Protein AF-A0A4D9DJW3-F1 (afdb_monomer_lite)

pLDDT: mean 92.57, std 7.84, range [50.44, 98.06]

Radius of gyration: 27.84 Å; chains: 1; bounding box: 66×48×65 Å

Foldseek 3Di:
DDADDPDQVVRVVVVQVVCVVVDVDHPVRDDDPDDDDDDDPPPDDDDDDDDDDDDDPDQVVRVVVVQVVCCVPPVDHPVSDDDPDDDDDDLVPDDDVVSVVPPDPPDDDDPAFADDPPCVVPVDDPDDDDGGD

Organism: NCBI:txid55544

Secondary structure (DSSP, 8-state):
-----SSHHHHHHHHHHHHHHHSS--GGG---S-------S-SS------------SSHHHHHHHHHHHHHHHH---GGG----------TTT---HHHHTT--TT----------S-TTTTSS-SSPPP---

InterPro domains:
  IPR021138 Large ribosomal subunit protein eL20, eukaryota [PIRSF002190] (1-132)
  IPR021138 Large ribosomal subunit protein eL20, eukaryota [PTHR10052] (1-133)
  IPR023573 Large ribosomal subunit protein eL20 domain [PF01775] (45-87)
  IPR028877 Large ribosomal subunit protein eL20 [MF_00273] (1-41)

Sequence (133 aa):
MRIFAPNHVVAKSRFWYFVSQLKKMKKSSGEIVYCGQVFEKSPLRGTHNMCREYRDLTTAGAVTQCYRDMGARHRARAHSIQIMMVEEIAASKCRRPAVKQFHDSKIKFPLPHRVLRRQHKPRFTTKGPNTFF

Structure (mmCIF, N/CA/C/O backbone):
data_AF-A0A4D9DJW3-F1
#
_entry.id   AF-A0A4D9DJW3-F1
#
loop_
_atom_site.group_PDB
_atom_site.id
_atom_site.type_symbol
_atom_site.label_atom_id
_atom_site.label_alt_id
_atom_site.label_comp_id
_atom_site.label_asym_id
_atom_site.label_entity_id
_atom_site.label_seq_id
_atom_site.pdbx_PDB_ins_code
_atom_site.Cartn_x
_atom_site.Cartn_y
_atom_site.Cartn_z
_atom_site.occupancy
_atom_site.B_iso_or_equiv
_atom_site.auth_seq_id
_atom_site.auth_comp_id
_atom_site.auth_asym_id
_atom_site.auth_atom_id
_atom_site.pdbx_PDB_model_num
ATOM 1 N N . MET A 1 1 ? -18.446 16.077 30.703 1.00 87.56 1 MET A N 1
ATOM 2 C CA . MET A 1 1 ? -18.494 15.840 29.237 1.00 87.56 1 MET A CA 1
ATOM 3 C C . MET A 1 1 ? -17.085 15.940 28.675 1.00 87.56 1 MET A C 1
ATOM 5 O O . MET A 1 1 ? -16.346 16.798 29.138 1.00 87.56 1 MET A O 1
ATOM 9 N N . ARG A 1 2 ? -16.705 15.103 27.702 1.00 89.75 2 ARG A N 1
ATOM 10 C CA . ARG A 1 2 ? -15.438 15.272 26.968 1.00 89.75 2 ARG A CA 1
ATOM 11 C C . ARG A 1 2 ? -15.686 16.225 25.797 1.00 89.75 2 ARG A C 1
ATOM 13 O O . ARG A 1 2 ? -16.488 15.908 24.926 1.00 89.75 2 ARG A O 1
ATOM 20 N N . ILE A 1 3 ? -15.049 17.395 25.812 1.00 88.56 3 ILE A N 1
ATOM 21 C CA . ILE A 1 3 ? -15.198 18.439 24.789 1.00 88.56 3 ILE A CA 1
ATOM 22 C C . ILE A 1 3 ? -13.835 18.662 24.137 1.00 88.56 3 ILE A C 1
ATOM 24 O O . ILE A 1 3 ? -12.874 18.995 24.826 1.00 88.56 3 ILE A O 1
ATOM 28 N N . PHE A 1 4 ? -13.753 18.483 22.820 1.00 88.06 4 PHE A N 1
ATOM 29 C CA . PHE A 1 4 ? -12.541 18.750 22.046 1.00 88.06 4 PHE A CA 1
ATOM 30 C C . PHE A 1 4 ? -12.564 20.198 21.556 1.00 88.06 4 PHE A C 1
ATOM 32 O O . PHE A 1 4 ? -13.487 20.598 20.846 1.00 88.06 4 PHE A O 1
ATOM 39 N N . ALA A 1 5 ? -11.580 20.992 21.971 1.00 86.50 5 ALA A N 1
ATOM 40 C CA . ALA A 1 5 ? -11.485 22.405 21.628 1.00 86.50 5 ALA A CA 1
ATOM 41 C C . ALA A 1 5 ? -10.023 22.889 21.679 1.00 86.50 5 ALA A C 1
ATOM 43 O O . ALA A 1 5 ? -9.235 22.319 22.433 1.00 86.50 5 ALA A O 1
ATOM 44 N N . PRO A 1 6 ? -9.664 23.958 20.940 1.00 88.06 6 PRO A N 1
ATOM 45 C CA . PRO A 1 6 ? -8.301 24.501 20.938 1.00 88.06 6 PRO A CA 1
ATOM 46 C C . PRO A 1 6 ? -7.864 25.096 22.283 1.00 88.06 6 PRO A C 1
ATOM 48 O O . PRO A 1 6 ? -6.680 25.120 22.596 1.00 88.06 6 PRO A O 1
ATOM 51 N N . ASN A 1 7 ? -8.809 25.609 23.075 1.00 93.62 7 ASN A N 1
ATOM 52 C CA . ASN A 1 7 ? -8.551 26.190 24.389 1.00 93.62 7 ASN A CA 1
ATOM 53 C C . ASN A 1 7 ? -9.785 26.070 25.302 1.00 93.62 7 ASN A C 1
ATOM 55 O O . ASN A 1 7 ? -10.881 25.699 24.869 1.00 93.62 7 ASN A O 1
ATOM 59 N N . HIS A 1 8 ? -9.610 26.407 26.582 1.00 95.38 8 HIS A N 1
ATOM 60 C CA . HIS A 1 8 ? -10.652 26.273 27.599 1.00 95.38 8 HIS A CA 1
ATOM 61 C C . HIS A 1 8 ? -11.856 27.210 27.373 1.00 95.38 8 HIS A C 1
ATOM 63 O O . HIS A 1 8 ? -12.972 26.864 27.756 1.00 95.38 8 HIS A O 1
ATOM 69 N N . VAL A 1 9 ? -11.675 28.370 26.728 1.00 96.56 9 VAL A N 1
ATOM 70 C CA . VAL A 1 9 ? -12.772 29.309 26.422 1.00 96.56 9 VAL A CA 1
ATOM 71 C C . VAL A 1 9 ? -13.740 28.675 25.422 1.00 96.56 9 VAL A C 1
ATOM 73 O O . VAL A 1 9 ? -14.948 28.606 25.672 1.00 96.56 9 VAL A O 1
ATOM 76 N N . VAL A 1 10 ? -13.203 28.128 24.327 1.00 94.00 10 VAL A N 1
ATOM 77 C CA . VAL A 1 10 ? -13.991 27.407 23.318 1.00 94.00 10 VAL A CA 1
ATOM 78 C C . VAL A 1 10 ? -14.599 26.136 23.921 1.00 94.00 10 VAL A C 1
ATOM 80 O O . VAL A 1 10 ? -15.762 25.834 23.650 1.00 94.00 10 VAL A O 1
ATOM 83 N N . ALA A 1 11 ? -13.878 25.433 24.804 1.00 95.44 11 ALA A N 1
ATOM 84 C CA . ALA A 1 11 ? -14.397 24.252 25.496 1.00 95.44 11 ALA A CA 1
ATOM 85 C C . ALA A 1 11 ? -15.639 24.568 26.350 1.00 95.44 11 ALA A C 1
ATOM 87 O O . ALA A 1 11 ? -16.653 23.879 26.234 1.00 95.44 11 ALA A O 1
ATOM 88 N N . LYS A 1 12 ? -15.603 25.640 27.157 1.00 96.75 12 LYS A N 1
ATOM 89 C CA . LYS A 1 12 ? -16.749 26.084 27.975 1.00 96.75 12 LYS A CA 1
ATOM 90 C C . LYS A 1 12 ? -17.942 26.499 27.108 1.00 96.75 12 LYS A C 1
ATOM 92 O O . LYS A 1 12 ? -19.077 26.162 27.434 1.00 96.75 12 LYS A O 1
ATOM 97 N N . SER A 1 13 ? -17.700 27.190 25.991 1.00 95.94 13 SER A N 1
ATOM 98 C CA . SER A 1 13 ? -18.759 27.565 25.039 1.00 95.94 13 SER A CA 1
ATOM 99 C C . SER A 1 13 ? -19.449 26.332 24.438 1.00 95.94 13 SER A C 1
ATOM 101 O O . SER A 1 13 ? -20.673 26.200 24.492 1.00 95.94 13 SER A O 1
ATOM 103 N N . ARG A 1 14 ? -18.662 25.363 23.950 1.00 92.31 14 ARG A N 1
ATOM 104 C CA . ARG A 1 14 ? -19.179 24.112 23.371 1.00 92.31 14 ARG A CA 1
ATOM 105 C C . ARG A 1 14 ? -19.866 23.221 24.405 1.00 92.31 14 ARG A C 1
ATOM 107 O O . ARG A 1 14 ? -20.853 22.577 24.065 1.00 92.31 14 ARG A O 1
ATOM 114 N N . PHE A 1 15 ? -19.397 23.210 25.653 1.00 95.88 15 PHE A N 1
ATOM 115 C CA . PHE A 1 15 ? -20.085 22.535 26.754 1.00 95.88 15 PHE A CA 1
ATOM 116 C C . PHE A 1 15 ? -21.525 23.042 26.900 1.00 95.88 15 PHE A C 1
ATOM 118 O O . PHE A 1 15 ? -22.454 22.241 26.848 1.00 95.88 15 PHE A O 1
ATOM 125 N N . TRP A 1 16 ? -21.722 24.362 26.993 1.00 96.50 16 TRP A N 1
ATOM 126 C CA . TRP A 1 16 ? -23.059 24.948 27.129 1.00 96.50 16 TRP A CA 1
ATOM 127 C C . TRP A 1 16 ? -23.948 24.710 25.911 1.00 96.50 16 TRP A C 1
ATOM 129 O O . TRP A 1 16 ? -25.135 24.435 26.080 1.00 96.50 16 TRP A O 1
ATOM 139 N N . TYR A 1 17 ? -23.376 24.747 24.704 1.00 94.00 17 TYR A N 1
ATOM 140 C CA . TYR A 1 17 ? -24.093 24.398 23.478 1.00 94.00 17 TYR A CA 1
ATOM 141 C C . TYR A 1 17 ? -24.707 22.994 23.575 1.00 94.00 17 TYR A C 1
ATOM 143 O O . TYR A 1 17 ? -25.921 22.842 23.454 1.00 94.00 17 TYR A O 1
ATOM 151 N N . PHE A 1 18 ? -23.902 21.974 23.885 1.00 89.12 18 PHE A N 1
ATOM 152 C CA . PHE A 1 18 ? -24.396 20.598 23.955 1.00 89.12 18 PHE A CA 1
ATOM 153 C C . PHE A 1 18 ? -25.296 20.337 25.167 1.00 89.12 18 PHE A C 1
ATOM 155 O O . PHE A 1 18 ? -26.311 19.657 25.038 1.00 89.12 18 PHE A O 1
ATOM 162 N N . VAL A 1 19 ? -24.963 20.881 26.341 1.00 94.69 19 VAL A N 1
ATOM 163 C CA . VAL A 1 19 ? -25.790 20.708 27.545 1.00 94.69 19 VAL A CA 1
ATOM 164 C C . VAL A 1 19 ? -27.191 21.268 27.332 1.00 94.69 19 VAL A C 1
ATOM 166 O O . VAL A 1 19 ? -28.144 20.608 27.729 1.00 94.69 19 VAL A O 1
ATOM 169 N N . SER A 1 20 ? -27.325 22.407 26.645 1.00 91.50 20 SER A N 1
ATOM 170 C CA . SER A 1 20 ? -28.632 23.012 26.357 1.00 91.50 20 SER A CA 1
ATOM 171 C C . SER A 1 20 ? -29.520 22.167 25.434 1.00 91.50 20 SER A C 1
ATOM 173 O O . SER A 1 20 ? -30.743 22.260 25.508 1.00 91.50 20 SER A O 1
ATOM 175 N N . GLN A 1 21 ? -28.915 21.327 24.586 1.00 89.69 21 GLN A N 1
ATOM 176 C CA . GLN A 1 21 ? -29.628 20.390 23.711 1.00 89.69 21 GLN A CA 1
ATOM 177 C C . GLN A 1 21 ? -30.047 19.117 24.452 1.00 89.69 21 GLN A C 1
ATOM 179 O O . GLN A 1 21 ? -31.099 18.551 24.171 1.00 89.69 21 GLN A O 1
ATOM 184 N N . LEU A 1 22 ? -29.226 18.658 25.399 1.00 90.50 22 LEU A N 1
ATOM 185 C CA . LEU A 1 22 ? -29.457 17.407 26.126 1.00 90.50 22 LEU A CA 1
ATOM 186 C C . LEU A 1 22 ? -30.359 17.586 27.349 1.00 90.50 22 LEU A C 1
ATOM 188 O O . LEU A 1 22 ? -31.091 16.671 27.728 1.00 90.50 22 LEU A O 1
ATOM 192 N N . LYS A 1 23 ? -30.264 18.738 28.013 1.00 91.62 23 LYS A N 1
ATOM 193 C CA . LYS A 1 23 ? -30.982 19.067 29.244 1.00 91.62 23 LYS A CA 1
ATOM 194 C C . LYS A 1 23 ? -31.430 20.524 29.186 1.00 91.62 23 LYS A C 1
ATOM 196 O O . LYS A 1 23 ? -30.777 21.367 28.583 1.00 91.62 23 LYS A O 1
ATOM 201 N N . LYS A 1 24 ? -32.531 20.845 29.868 1.00 93.12 24 LYS A N 1
ATOM 202 C CA . LYS A 1 24 ? -33.032 22.224 30.003 1.00 93.12 24 LYS A CA 1
ATOM 203 C C . LYS A 1 24 ? -32.165 23.034 30.978 1.00 93.12 24 LYS A C 1
ATOM 205 O O . LYS A 1 24 ? -32.632 23.465 32.023 1.00 93.12 24 LYS A O 1
ATOM 210 N N . MET A 1 25 ? -30.889 23.205 30.653 1.00 93.19 25 MET A N 1
ATOM 211 C CA . MET A 1 25 ? -29.905 23.913 31.464 1.00 93.19 25 MET A CA 1
ATOM 212 C C . MET A 1 25 ? -29.197 24.954 30.594 1.00 93.19 25 MET A C 1
ATOM 214 O O . MET A 1 25 ? -28.805 24.668 29.461 1.00 93.19 25 MET A O 1
ATOM 218 N N . LYS A 1 26 ? -29.057 26.177 31.111 1.00 94.00 26 LYS A N 1
ATOM 219 C CA . LYS A 1 26 ? -28.449 27.315 30.410 1.00 94.00 26 LYS A CA 1
ATOM 220 C C . LYS A 1 26 ? -27.267 27.860 31.206 1.00 94.00 26 LYS A C 1
ATOM 222 O O . LYS A 1 26 ? -27.230 27.727 32.424 1.00 94.00 26 LYS A O 1
ATOM 227 N N . LYS A 1 27 ? -26.354 28.560 30.523 1.00 93.88 27 LYS A N 1
ATOM 228 C CA . LYS A 1 27 ? -25.192 29.219 31.147 1.00 93.88 27 LYS A CA 1
ATOM 229 C C . LYS A 1 27 ? -25.578 30.232 32.231 1.00 93.88 27 LYS A C 1
ATOM 231 O O . LYS A 1 27 ? -24.818 30.442 33.160 1.00 93.88 27 LYS A O 1
ATOM 236 N N . SER A 1 28 ? -26.734 30.878 32.100 1.00 94.25 28 SER A N 1
ATOM 237 C CA . SER A 1 28 ? -27.236 31.833 33.095 1.00 94.25 28 SER A CA 1
ATOM 238 C C . SER A 1 28 ? -27.789 31.163 34.354 1.00 94.25 28 SER A C 1
ATOM 240 O O . SER A 1 28 ? -27.878 31.811 35.386 1.00 94.25 28 SER A O 1
ATOM 242 N N . SER A 1 29 ? -28.189 29.891 34.269 1.00 93.38 29 SER A N 1
ATOM 243 C CA . SER A 1 29 ? -28.853 29.149 35.347 1.00 93.38 29 SER A CA 1
ATOM 244 C C . SER A 1 29 ? -27.985 28.021 35.910 1.00 93.38 29 SER A C 1
ATOM 246 O O . SER A 1 29 ? -28.502 27.116 36.559 1.00 93.38 29 SER A O 1
ATOM 248 N N . GLY A 1 30 ? -26.694 28.002 35.590 1.00 93.31 30 GLY A N 1
ATOM 249 C CA . GLY A 1 30 ? -25.772 26.973 36.042 1.00 93.31 30 GLY A CA 1
ATOM 250 C C . GLY A 1 30 ? -24.326 27.396 35.837 1.00 93.31 30 GLY A C 1
ATOM 251 O O . GLY A 1 30 ? -24.028 28.306 35.068 1.00 93.31 30 GLY A O 1
ATOM 252 N N . GLU A 1 31 ? -23.417 26.699 36.502 1.00 95.62 31 GLU A N 1
ATOM 253 C CA . GLU A 1 31 ? -21.991 27.000 36.474 1.00 95.62 31 GLU A CA 1
ATOM 254 C C . GLU A 1 31 ? -21.154 25.767 36.121 1.00 95.62 31 GLU A C 1
ATOM 256 O O . GLU A 1 31 ? -21.590 24.621 36.245 1.00 95.62 31 GLU A O 1
ATOM 261 N N . ILE A 1 32 ? -19.936 26.002 35.630 1.00 95.69 32 ILE A N 1
ATOM 262 C CA . ILE A 1 32 ? -18.986 24.929 35.328 1.00 95.6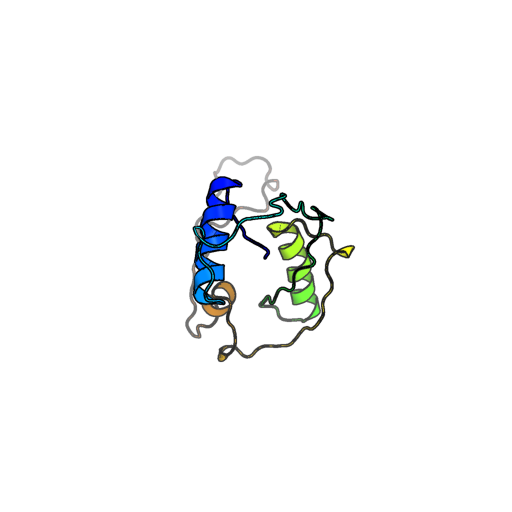9 32 ILE A CA 1
ATOM 263 C C . ILE A 1 32 ? -18.104 24.729 36.555 1.00 95.69 32 ILE A C 1
ATOM 265 O O . ILE A 1 32 ? -17.214 25.537 36.799 1.00 95.69 32 ILE A O 1
ATOM 269 N N . VAL A 1 33 ? -18.317 23.625 37.270 1.00 96.12 33 VAL A N 1
ATOM 270 C CA . VAL A 1 33 ? -17.567 23.284 38.492 1.00 96.12 33 VAL A CA 1
ATOM 271 C C . VAL A 1 33 ? -16.087 22.992 38.201 1.00 96.12 33 VAL A C 1
ATOM 273 O O . VAL A 1 33 ? -15.210 23.414 38.946 1.00 96.12 33 VAL A O 1
ATOM 276 N N . TYR A 1 34 ? -15.778 22.296 37.099 1.00 95.94 34 TYR A N 1
ATOM 277 C CA . TYR A 1 34 ? -14.400 21.974 36.713 1.00 95.94 34 TYR A CA 1
ATOM 278 C C . TYR A 1 34 ? -14.224 21.920 35.192 1.00 95.94 34 TYR A C 1
ATOM 280 O O . TYR A 1 34 ? -15.057 21.374 34.467 1.00 95.94 34 TYR A O 1
ATOM 288 N N . CYS A 1 35 ? -13.109 22.468 34.705 1.00 94.88 35 CYS A N 1
ATOM 289 C CA . CYS A 1 35 ? -12.714 22.436 33.299 1.00 94.88 35 CYS A CA 1
ATOM 290 C C . CYS A 1 35 ? -11.198 22.235 33.196 1.00 94.88 35 CYS A C 1
ATOM 292 O O . CYS A 1 35 ? -10.446 23.197 33.056 1.00 94.88 35 CYS A O 1
ATOM 294 N N . GLY A 1 36 ? -10.759 20.981 33.275 1.00 93.44 36 GLY A N 1
ATOM 295 C CA . GLY A 1 36 ? -9.363 20.593 33.087 1.00 93.44 36 GLY A CA 1
ATOM 296 C C . GLY A 1 36 ? -9.108 19.985 31.714 1.00 93.44 36 GLY A C 1
ATOM 297 O O . GLY A 1 36 ? -9.974 19.316 31.143 1.00 93.44 36 GLY A O 1
ATOM 298 N N . GLN A 1 37 ? -7.899 20.189 31.195 1.00 92.69 37 GLN A N 1
ATOM 299 C CA . GLN A 1 37 ? -7.418 19.431 30.049 1.00 92.69 37 GLN A CA 1
ATOM 300 C C . GLN A 1 37 ? -7.108 18.005 30.503 1.00 92.69 37 GLN A C 1
ATOM 302 O O . GLN A 1 37 ? -6.243 17.781 31.347 1.00 92.69 37 GLN A O 1
ATOM 307 N N . VAL A 1 38 ? -7.817 17.034 29.934 1.00 88.12 38 VAL A N 1
ATOM 308 C CA . VAL A 1 38 ? -7.464 15.624 30.098 1.00 88.12 38 VAL A CA 1
ATOM 309 C C . VAL A 1 38 ? -6.407 15.309 29.051 1.00 88.12 38 VAL A C 1
ATOM 311 O O . VAL A 1 38 ? -6.723 15.197 27.866 1.00 88.12 38 VAL A O 1
ATOM 314 N N . PHE A 1 39 ? -5.152 15.218 29.483 1.00 83.56 39 PHE A N 1
ATOM 315 C CA . PHE A 1 39 ? -4.081 14.710 28.635 1.00 83.56 39 PHE A CA 1
ATOM 316 C C . PHE A 1 39 ? -4.295 13.219 28.381 1.00 83.56 39 PHE A C 1
ATOM 318 O O . PHE A 1 39 ? -4.781 12.489 29.249 1.00 83.56 39 PHE A O 1
ATOM 325 N N . GLU A 1 40 ? -3.945 12.770 27.180 1.00 76.69 40 GLU A N 1
ATOM 326 C CA . GLU A 1 40 ? -3.971 11.349 26.866 1.00 76.69 40 GLU A CA 1
ATOM 327 C C . GLU A 1 40 ? -3.001 10.618 27.804 1.00 76.69 40 GLU A C 1
ATOM 329 O O . GLU A 1 40 ? -1.820 10.96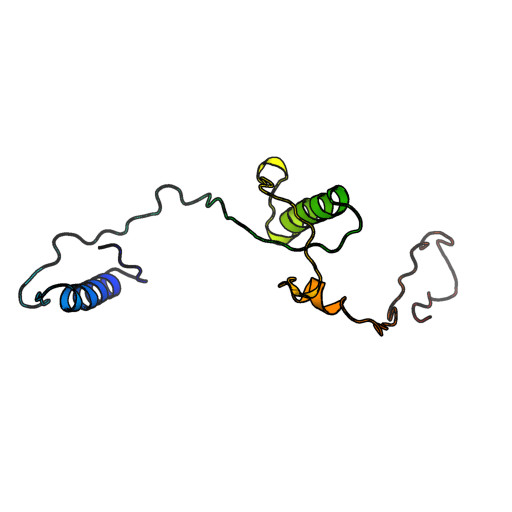0 27.869 1.00 76.69 40 GLU A O 1
ATOM 334 N N . LYS A 1 41 ? -3.505 9.628 28.553 1.00 73.00 41 LYS A N 1
ATOM 335 C CA . LYS A 1 41 ? -2.725 8.909 29.577 1.00 73.00 41 LYS A CA 1
ATOM 336 C C . LYS A 1 41 ? -1.555 8.132 28.958 1.00 73.00 41 LYS A C 1
ATOM 338 O O . LYS A 1 41 ? -0.544 7.909 29.617 1.00 73.00 41 LYS A O 1
ATOM 343 N N . SER A 1 42 ? -1.681 7.758 27.686 1.00 64.81 42 SER A N 1
ATOM 344 C CA . SER A 1 42 ? -0.633 7.152 26.866 1.00 64.81 42 SER A CA 1
ATOM 345 C C . SER A 1 42 ? -0.551 7.877 25.512 1.00 64.81 42 SER A C 1
ATOM 347 O O . SER A 1 42 ? -1.233 7.480 24.568 1.00 64.81 42 SER A O 1
ATOM 349 N N . PRO A 1 43 ? 0.283 8.924 25.369 1.00 57.50 43 PRO A N 1
ATOM 350 C CA . PRO A 1 43 ? 0.393 9.702 24.127 1.00 57.50 43 PRO A CA 1
ATOM 351 C C . PRO A 1 43 ? 1.032 8.920 22.963 1.00 57.50 43 PRO A C 1
ATOM 353 O O . PRO A 1 43 ? 1.090 9.406 21.836 1.00 57.50 43 PRO A O 1
ATOM 356 N N . LEU A 1 44 ? 1.513 7.701 23.223 1.00 61.91 44 LEU A N 1
ATOM 357 C CA . LEU A 1 44 ? 2.124 6.801 22.256 1.00 61.91 44 LEU A CA 1
ATOM 358 C C . LEU A 1 44 ? 1.334 5.485 22.259 1.00 61.91 44 LEU A C 1
ATOM 360 O O . LEU A 1 44 ? 1.287 4.835 23.299 1.00 61.91 44 LEU A O 1
ATOM 364 N N . ARG A 1 45 ? 0.843 5.057 21.083 1.00 50.44 45 ARG A N 1
ATOM 365 C CA . ARG A 1 45 ? 0.278 3.724 20.739 1.00 50.44 45 ARG A CA 1
ATOM 366 C C . ARG A 1 45 ? -1.251 3.622 20.697 1.00 50.44 45 ARG A C 1
ATOM 368 O O . ARG A 1 45 ? -1.881 3.056 21.582 1.00 50.44 45 ARG A O 1
ATOM 375 N N . GLY A 1 46 ? -1.824 4.029 19.566 1.00 60.31 46 GLY A N 1
ATOM 376 C CA . GLY A 1 46 ? -3.030 3.377 19.059 1.00 60.31 46 GLY A CA 1
ATOM 377 C C . GLY A 1 46 ? -2.637 2.128 18.268 1.00 60.31 46 GLY A C 1
ATOM 378 O O . GLY A 1 46 ? -1.842 2.217 17.331 1.00 60.31 46 GLY A O 1
ATOM 379 N N 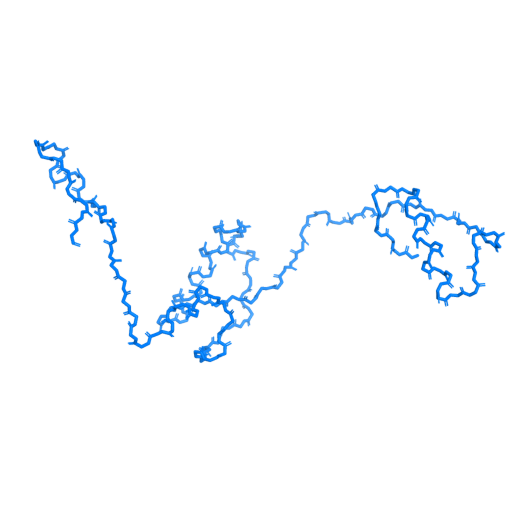. THR A 1 47 ? -3.159 0.959 18.633 1.00 76.38 47 THR A N 1
ATOM 380 C CA . THR A 1 47 ? -3.246 -0.165 17.694 1.00 76.38 47 THR A CA 1
ATOM 381 C C . THR A 1 47 ? -4.372 0.155 16.713 1.00 76.38 47 THR A C 1
ATOM 383 O O . THR A 1 47 ? -5.481 0.502 17.115 1.00 76.38 47 THR A O 1
ATOM 386 N N . HIS A 1 48 ? -4.081 0.118 15.414 1.00 87.75 48 HIS A N 1
ATOM 387 C CA . HIS A 1 48 ? -5.045 0.482 14.378 1.00 87.75 48 HIS A CA 1
ATOM 388 C C . HIS A 1 48 ? -5.365 -0.722 13.506 1.00 87.75 48 HIS A C 1
ATOM 390 O O . HIS A 1 48 ? -4.464 -1.371 12.976 1.00 87.75 48 HIS A O 1
ATOM 396 N N . ASN A 1 49 ? -6.657 -0.958 13.297 1.00 91.75 49 ASN A N 1
ATOM 397 C CA . ASN A 1 49 ? -7.113 -1.944 12.332 1.00 91.75 49 ASN A CA 1
ATOM 398 C C . ASN A 1 49 ? -7.024 -1.355 10.924 1.00 91.75 49 ASN A C 1
ATOM 400 O O . ASN A 1 49 ? -7.413 -0.210 10.680 1.00 91.75 49 ASN A O 1
ATOM 404 N N . MET A 1 50 ? -6.526 -2.150 9.983 1.00 93.06 50 MET A N 1
ATOM 405 C CA . MET A 1 50 ? -6.436 -1.777 8.577 1.00 93.06 50 MET A CA 1
ATOM 406 C C . MET A 1 50 ? -6.935 -2.922 7.705 1.00 93.06 50 MET A C 1
ATOM 408 O O . MET A 1 50 ? -6.545 -4.067 7.888 1.00 93.06 50 MET A O 1
ATOM 412 N N . CYS A 1 51 ? -7.748 -2.590 6.705 1.00 94.31 51 CYS A N 1
ATOM 413 C CA . CYS A 1 51 ? -8.064 -3.487 5.599 1.00 94.31 51 CYS A CA 1
ATOM 414 C C . CYS A 1 51 ? -7.258 -3.032 4.378 1.00 94.31 51 CYS A C 1
ATOM 416 O O . CYS A 1 51 ? -7.381 -1.878 3.947 1.00 94.31 51 CYS A O 1
ATOM 418 N N . ARG A 1 52 ? -6.410 -3.904 3.835 1.00 95.38 52 ARG A N 1
ATOM 419 C CA . ARG A 1 52 ? -5.589 -3.633 2.648 1.00 95.38 52 ARG A CA 1
ATOM 420 C C . ARG A 1 52 ? -5.814 -4.715 1.607 1.00 95.38 52 ARG A C 1
ATOM 422 O O . ARG A 1 52 ? -6.099 -5.851 1.954 1.00 95.38 52 ARG A O 1
ATOM 429 N N . GLU A 1 53 ? -5.674 -4.329 0.348 1.00 97.44 53 GLU A N 1
ATOM 430 C CA . GLU A 1 53 ? -5.790 -5.234 -0.791 1.00 97.44 53 GLU A CA 1
ATOM 431 C C . GLU A 1 53 ? -4.452 -5.227 -1.522 1.00 97.44 53 GLU A C 1
ATOM 433 O O . GLU A 1 53 ? -3.904 -4.157 -1.807 1.00 97.44 53 GLU A O 1
ATOM 438 N N . TYR A 1 54 ? -3.944 -6.420 -1.810 1.00 97.81 54 TYR A N 1
ATOM 439 C CA . TYR A 1 54 ? -2.729 -6.649 -2.579 1.00 97.81 54 TYR A CA 1
ATOM 440 C C . TYR A 1 54 ? -3.077 -7.577 -3.738 1.00 97.81 54 TYR A C 1
ATOM 442 O O . TYR A 1 54 ? -3.844 -8.521 -3.563 1.00 97.81 54 TYR A O 1
ATOM 450 N N . ARG A 1 55 ? -2.530 -7.299 -4.924 1.00 97.69 55 ARG A N 1
ATOM 451 C CA . ARG A 1 55 ? -2.676 -8.158 -6.102 1.00 97.69 55 ARG A CA 1
ATOM 452 C C . ARG A 1 55 ? -1.401 -8.983 -6.236 1.00 97.69 55 ARG A C 1
ATOM 454 O O . ARG A 1 55 ? -0.361 -8.447 -6.609 1.00 97.69 55 ARG A O 1
ATOM 461 N N . ASP A 1 56 ? -1.486 -10.259 -5.891 1.00 97.12 56 ASP A N 1
ATOM 462 C CA . ASP A 1 56 ? -0.386 -11.220 -5.977 1.00 97.12 56 ASP A CA 1
ATOM 463 C C . ASP A 1 56 ? -0.935 -12.608 -6.340 1.00 97.12 56 ASP A C 1
ATOM 465 O O . ASP A 1 56 ? -2.137 -12.843 -6.241 1.00 97.12 56 ASP A O 1
ATOM 469 N N . LEU A 1 57 ? -0.059 -13.516 -6.765 1.00 96.62 57 LEU A N 1
ATOM 470 C CA . LEU A 1 57 ? -0.402 -14.888 -7.151 1.00 96.62 57 LEU A CA 1
ATOM 471 C C . LEU A 1 57 ? -0.521 -15.834 -5.950 1.00 96.62 57 LEU A C 1
ATOM 473 O O . LEU A 1 57 ? -1.119 -16.897 -6.062 1.00 96.62 57 LEU A O 1
ATOM 477 N N . THR A 1 58 ? 0.080 -15.481 -4.811 1.00 95.50 58 THR A N 1
ATOM 478 C CA . THR A 1 58 ? 0.093 -16.321 -3.606 1.00 95.50 58 THR A CA 1
ATOM 479 C C . THR A 1 58 ? -0.236 -15.506 -2.362 1.00 95.50 58 THR A C 1
ATOM 481 O O . THR A 1 58 ? 0.107 -14.325 -2.262 1.00 95.50 58 THR A O 1
ATOM 484 N N . THR A 1 59 ? -0.842 -16.154 -1.367 1.00 92.75 59 THR A N 1
ATOM 485 C CA . THR A 1 59 ? -1.124 -15.543 -0.059 1.00 92.75 59 THR A CA 1
ATOM 486 C C . THR A 1 59 ? 0.162 -15.106 0.648 1.00 92.75 59 THR A C 1
ATOM 488 O O . THR A 1 59 ? 0.230 -13.998 1.177 1.00 92.75 59 THR A O 1
ATOM 491 N N . ALA A 1 60 ? 1.218 -15.924 0.593 1.00 92.69 60 ALA A N 1
ATOM 492 C CA . ALA A 1 60 ? 2.529 -15.595 1.155 1.00 92.69 60 ALA A CA 1
ATOM 493 C C . ALA A 1 60 ? 3.170 -14.368 0.482 1.00 92.69 60 ALA A C 1
ATOM 495 O O . ALA A 1 60 ? 3.717 -13.498 1.168 1.00 92.69 60 ALA A O 1
ATOM 496 N N . GLY A 1 61 ? 3.063 -14.259 -0.846 1.00 92.25 61 GLY A N 1
ATOM 497 C CA . GLY A 1 61 ? 3.500 -13.082 -1.593 1.00 92.25 61 GLY A CA 1
ATOM 498 C C . GLY A 1 61 ? 2.738 -11.826 -1.168 1.00 92.25 61 GLY A C 1
ATOM 499 O O . GLY A 1 61 ? 3.354 -10.827 -0.786 1.00 92.25 61 GLY A O 1
ATOM 500 N N . ALA A 1 62 ? 1.406 -11.911 -1.094 1.00 94.19 62 ALA A N 1
ATOM 501 C CA . ALA A 1 62 ? 0.550 -10.807 -0.663 1.00 94.19 62 ALA A CA 1
ATOM 502 C C . ALA A 1 62 ? 0.881 -10.330 0.765 1.00 94.19 62 ALA A C 1
ATOM 504 O O . ALA A 1 62 ? 0.992 -9.128 1.015 1.00 94.19 62 ALA A O 1
ATOM 505 N N . VAL A 1 63 ? 1.116 -11.253 1.703 1.00 93.56 63 VAL A N 1
ATOM 506 C CA . VAL A 1 63 ? 1.535 -10.917 3.077 1.00 93.56 63 VAL A CA 1
ATOM 507 C C . VAL A 1 63 ? 2.943 -10.312 3.099 1.00 93.56 63 VAL A C 1
ATOM 509 O O . VAL A 1 63 ? 3.196 -9.354 3.831 1.00 93.56 63 VAL A O 1
ATOM 512 N N . THR A 1 64 ? 3.856 -10.789 2.252 1.00 96.62 64 THR A N 1
ATOM 513 C CA . THR A 1 64 ? 5.194 -10.192 2.108 1.00 96.62 64 THR A CA 1
ATOM 514 C C . THR A 1 64 ? 5.108 -8.750 1.602 1.00 96.62 64 THR A C 1
ATOM 516 O O . THR A 1 64 ? 5.791 -7.864 2.128 1.00 96.62 64 THR A O 1
ATOM 519 N N . GLN A 1 65 ? 4.243 -8.481 0.618 1.00 97.31 65 GLN A N 1
ATOM 520 C CA . GLN A 1 65 ? 3.949 -7.119 0.169 1.00 97.31 65 GLN A CA 1
ATOM 521 C C . GLN A 1 65 ? 3.352 -6.274 1.301 1.00 97.31 65 GLN A C 1
ATOM 523 O O . GLN A 1 65 ? 3.778 -5.133 1.482 1.00 97.31 65 GLN A O 1
ATOM 528 N N . CYS A 1 66 ? 2.446 -6.841 2.107 1.00 95.69 66 CYS A N 1
ATOM 529 C CA . CYS A 1 66 ? 1.868 -6.180 3.278 1.00 95.69 66 CYS A CA 1
ATOM 530 C C . CYS A 1 66 ? 2.935 -5.708 4.272 1.00 95.69 66 CYS A C 1
ATOM 532 O O . CYS A 1 66 ? 2.971 -4.526 4.616 1.00 95.69 66 CYS A O 1
ATOM 534 N N . TYR A 1 67 ? 3.864 -6.581 4.672 1.00 95.81 67 TYR A N 1
ATOM 535 C CA . TYR A 1 67 ? 4.953 -6.201 5.577 1.00 95.81 67 TYR A CA 1
ATOM 536 C C . TYR A 1 67 ? 5.830 -5.077 5.007 1.00 95.81 67 TYR A C 1
ATOM 538 O O . TYR A 1 67 ? 6.151 -4.123 5.721 1.00 95.81 67 TYR A O 1
ATOM 546 N N . ARG A 1 68 ? 6.190 -5.151 3.717 1.00 97.25 68 ARG A N 1
ATOM 547 C CA . ARG A 1 68 ? 7.001 -4.114 3.051 1.00 97.25 68 ARG A CA 1
ATOM 548 C C . ARG A 1 68 ? 6.268 -2.776 2.974 1.00 97.25 68 ARG A C 1
ATOM 550 O O . ARG A 1 68 ? 6.861 -1.739 3.253 1.00 97.25 68 ARG A O 1
ATOM 557 N N . ASP A 1 69 ? 4.984 -2.794 2.635 1.00 97.31 69 ASP A N 1
ATOM 558 C CA . ASP A 1 69 ? 4.147 -1.601 2.496 1.00 97.31 69 ASP A CA 1
ATOM 559 C C . ASP A 1 69 ? 3.857 -0.931 3.851 1.00 97.31 69 ASP A C 1
ATOM 561 O O . ASP A 1 69 ? 3.939 0.292 3.984 1.00 97.31 69 ASP A O 1
ATOM 565 N N . MET A 1 70 ? 3.595 -1.723 4.894 1.00 96.12 70 MET A N 1
ATOM 566 C CA . MET A 1 70 ? 3.431 -1.227 6.263 1.00 96.12 70 MET A CA 1
ATOM 567 C C . MET A 1 70 ? 4.727 -0.616 6.814 1.00 96.12 70 MET A C 1
ATOM 569 O O . MET A 1 70 ? 4.688 0.442 7.451 1.00 96.12 70 MET A O 1
ATOM 573 N N . GLY A 1 71 ? 5.877 -1.225 6.512 1.00 95.56 71 GLY A N 1
ATOM 574 C CA . GLY A 1 71 ? 7.189 -0.657 6.818 1.00 95.56 71 GLY A CA 1
ATOM 575 C C . GLY A 1 71 ? 7.456 0.648 6.063 1.00 95.56 71 GLY A C 1
ATOM 576 O O . GLY A 1 71 ? 7.875 1.631 6.670 1.00 95.56 71 GLY A O 1
ATOM 577 N N . ALA A 1 72 ? 7.154 0.699 4.764 1.00 96.81 72 ALA A N 1
ATOM 578 C CA . ALA A 1 72 ? 7.405 1.871 3.926 1.00 96.81 72 ALA A CA 1
ATOM 579 C C . ALA A 1 72 ? 6.508 3.070 4.278 1.00 96.81 72 ALA A C 1
ATOM 581 O O . ALA A 1 72 ? 6.997 4.191 4.402 1.00 96.81 72 ALA A O 1
ATOM 582 N N . ARG A 1 73 ? 5.197 2.852 4.454 1.00 95.88 73 ARG A N 1
ATOM 583 C CA . ARG A 1 73 ? 4.223 3.941 4.654 1.00 95.88 73 ARG A CA 1
ATOM 584 C C . ARG A 1 73 ? 4.056 4.359 6.110 1.00 95.88 73 ARG A C 1
ATOM 586 O O . ARG A 1 73 ? 3.795 5.527 6.377 1.00 95.88 73 ARG A O 1
ATOM 593 N N . HIS A 1 74 ? 4.183 3.419 7.045 1.00 94.06 74 HIS A N 1
ATOM 594 C CA . HIS A 1 74 ? 3.877 3.655 8.462 1.00 94.06 74 HIS A CA 1
ATOM 595 C C . HIS A 1 74 ? 5.052 3.382 9.394 1.00 94.06 74 HIS A C 1
ATOM 597 O O . HIS A 1 74 ? 4.892 3.506 10.606 1.00 94.06 74 HIS A O 1
ATOM 603 N N . ARG A 1 75 ? 6.225 3.007 8.859 1.00 93.62 75 ARG A N 1
ATOM 604 C CA . ARG A 1 75 ? 7.401 2.610 9.654 1.00 93.62 75 ARG A CA 1
ATOM 605 C C . ARG A 1 75 ? 7.082 1.488 10.651 1.00 93.62 75 ARG A C 1
ATOM 607 O O . ARG A 1 75 ? 7.755 1.347 11.672 1.00 93.62 75 ARG A O 1
ATOM 614 N N . ALA A 1 76 ? 6.053 0.692 10.357 1.00 92.50 76 ALA A N 1
ATOM 615 C CA . ALA A 1 76 ? 5.646 -0.420 11.196 1.00 92.50 76 ALA A CA 1
ATOM 616 C C . ALA A 1 76 ? 6.653 -1.562 11.037 1.00 92.50 76 ALA A C 1
ATOM 618 O O . ALA A 1 76 ? 7.012 -1.951 9.925 1.00 92.50 76 ALA A O 1
ATOM 619 N N . ARG A 1 77 ? 7.124 -2.097 12.162 1.00 93.19 77 ARG A N 1
ATOM 620 C CA . ARG A 1 77 ? 8.040 -3.242 12.181 1.00 93.19 77 ARG A CA 1
ATOM 621 C C . ARG A 1 77 ? 7.234 -4.535 12.139 1.00 93.19 77 ARG A C 1
ATOM 623 O O . ARG A 1 77 ? 6.099 -4.565 12.613 1.00 93.19 77 ARG A O 1
ATOM 630 N N . ALA A 1 78 ? 7.829 -5.620 11.646 1.00 86.44 78 ALA A N 1
ATOM 631 C CA . ALA A 1 78 ? 7.135 -6.905 11.532 1.00 86.44 78 ALA A CA 1
ATOM 632 C C . ALA A 1 78 ? 6.533 -7.376 12.870 1.00 86.44 78 ALA A C 1
ATOM 634 O O . ALA A 1 78 ? 5.379 -7.782 12.903 1.00 86.44 78 ALA A O 1
ATOM 635 N N . HIS A 1 79 ? 7.255 -7.199 13.985 1.00 88.56 79 HIS A N 1
ATOM 636 C CA . HIS A 1 79 ? 6.770 -7.561 15.326 1.00 88.56 79 HIS A CA 1
ATOM 637 C C . HIS A 1 79 ? 5.592 -6.711 15.834 1.00 88.56 79 HIS A C 1
ATOM 639 O O . HIS A 1 79 ? 4.955 -7.080 16.812 1.00 88.56 79 HIS A O 1
ATOM 645 N N . SER A 1 80 ? 5.320 -5.556 15.219 1.00 87.38 80 SER A N 1
ATOM 646 C CA . SER A 1 80 ? 4.185 -4.692 15.576 1.00 87.38 80 SER A CA 1
ATOM 647 C C . SER A 1 80 ? 2.945 -4.924 14.708 1.00 87.38 80 SER A C 1
ATOM 649 O O . SER A 1 80 ? 1.911 -4.312 14.955 1.00 87.38 80 SER A O 1
ATOM 651 N N . ILE A 1 81 ? 3.045 -5.775 13.683 1.00 90.50 81 ILE A N 1
ATOM 652 C CA . ILE A 1 81 ? 1.963 -6.056 12.738 1.00 90.50 81 ILE A CA 1
ATOM 653 C C . ILE A 1 81 ? 1.377 -7.425 13.075 1.00 90.50 81 ILE A C 1
ATOM 655 O O . ILE A 1 81 ? 2.098 -8.417 13.135 1.00 90.50 81 ILE A O 1
ATOM 659 N N . GLN A 1 82 ? 0.060 -7.477 13.244 1.00 91.50 82 GLN A N 1
ATOM 660 C CA . GLN A 1 82 ? -0.691 -8.713 13.435 1.00 91.50 82 GLN A CA 1
ATOM 661 C C . GLN A 1 82 ? -1.623 -8.904 12.238 1.00 91.50 82 GLN A C 1
ATOM 663 O O . GLN A 1 82 ? -2.434 -8.029 11.932 1.00 91.50 82 GLN A O 1
ATOM 668 N N . ILE A 1 83 ? -1.488 -10.031 11.540 1.00 90.56 83 ILE A N 1
ATOM 669 C CA . ILE A 1 83 ? -2.374 -10.397 10.433 1.00 90.56 83 ILE A CA 1
ATOM 670 C C . ILE A 1 83 ? -3.550 -11.176 11.018 1.00 90.56 83 ILE A C 1
ATOM 672 O O . ILE A 1 83 ? -3.366 -12.276 11.525 1.00 90.56 83 ILE A O 1
ATOM 676 N N . MET A 1 84 ? -4.747 -10.591 10.974 1.00 90.69 84 MET A N 1
ATOM 677 C CA . MET A 1 84 ? -5.951 -11.217 11.535 1.00 90.69 84 MET A CA 1
ATOM 678 C C . MET A 1 84 ? -6.619 -12.186 10.558 1.00 90.69 84 MET A C 1
ATOM 680 O O . MET A 1 84 ? -7.107 -13.233 10.962 1.00 90.69 84 MET A O 1
ATOM 684 N N . MET A 1 85 ? -6.667 -11.823 9.276 1.00 92.69 85 MET A N 1
ATOM 685 C CA . MET A 1 85 ? -7.324 -12.601 8.232 1.00 92.69 85 MET A CA 1
ATOM 686 C C . MET A 1 85 ? -6.716 -12.252 6.875 1.00 92.69 85 MET A C 1
ATOM 688 O O . MET A 1 85 ? -6.360 -11.098 6.625 1.00 92.69 85 MET A O 1
ATOM 692 N N . VAL A 1 86 ? -6.612 -13.256 6.009 1.00 95.00 86 VAL A N 1
ATOM 693 C CA . VAL A 1 86 ? -6.232 -13.113 4.603 1.00 95.00 86 VAL A CA 1
ATOM 694 C C . VAL A 1 86 ? -7.235 -13.920 3.795 1.00 95.00 86 VAL A C 1
ATOM 696 O O . VAL A 1 86 ? -7.432 -15.099 4.071 1.00 95.00 86 VAL A O 1
ATOM 699 N N . GLU A 1 87 ? -7.867 -13.281 2.821 1.00 96.12 87 GLU A N 1
ATOM 700 C CA . GLU A 1 87 ? -8.893 -13.892 1.980 1.00 96.12 87 GLU A CA 1
ATOM 701 C C . GLU A 1 87 ? -8.690 -13.438 0.532 1.00 96.12 87 GLU A C 1
ATOM 703 O O . GLU A 1 87 ? -8.266 -12.306 0.278 1.00 96.12 87 GLU A O 1
ATOM 708 N N . GLU A 1 88 ? -8.977 -14.326 -0.417 1.00 96.69 88 GLU A N 1
ATOM 709 C CA . GLU A 1 88 ? -9.029 -13.976 -1.831 1.00 96.69 88 GLU A CA 1
ATOM 710 C C . GLU A 1 88 ? -10.328 -13.219 -2.135 1.00 96.69 88 GLU A C 1
ATOM 712 O O . GLU A 1 88 ? -11.420 -13.633 -1.749 1.00 96.69 88 GLU A O 1
ATOM 717 N N . ILE A 1 89 ? -10.222 -12.093 -2.843 1.00 96.94 89 ILE A N 1
ATOM 718 C CA . ILE A 1 89 ? -11.363 -11.224 -3.136 1.00 96.94 89 ILE A CA 1
ATOM 719 C C . ILE A 1 89 ? -11.604 -11.198 -4.643 1.00 96.94 89 ILE A C 1
ATOM 721 O O . ILE A 1 89 ? -10.719 -10.846 -5.422 1.00 96.94 89 ILE A O 1
ATOM 725 N N . ALA A 1 90 ? -12.837 -11.503 -5.051 1.00 98.00 90 ALA A N 1
ATOM 726 C CA . ALA A 1 90 ? -13.264 -11.389 -6.442 1.00 98.00 90 ALA A CA 1
ATOM 727 C C . ALA A 1 90 ? -13.178 -9.937 -6.956 1.00 98.00 90 ALA A C 1
ATOM 729 O O . ALA A 1 90 ? -13.466 -8.985 -6.226 1.00 98.00 90 ALA A O 1
ATOM 730 N N . ALA A 1 91 ? -12.878 -9.762 -8.247 1.00 96.94 91 ALA A N 1
ATOM 731 C CA . ALA A 1 91 ? -12.589 -8.458 -8.859 1.00 96.94 91 ALA A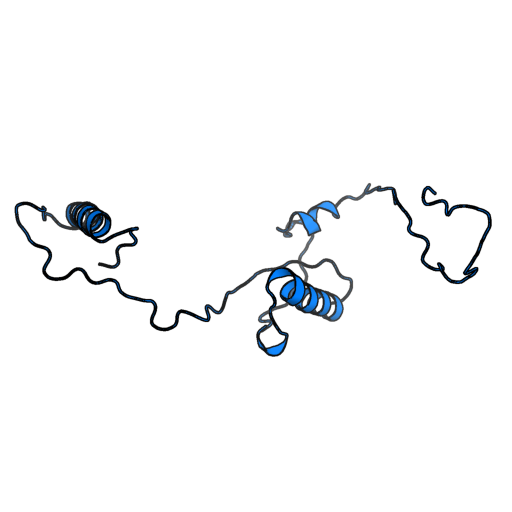 CA 1
ATOM 732 C C . ALA A 1 91 ? -13.676 -7.381 -8.655 1.00 96.94 91 ALA A C 1
ATOM 734 O O . ALA A 1 91 ? -13.357 -6.193 -8.561 1.00 96.94 91 ALA A O 1
ATOM 735 N N . SER A 1 92 ? -14.949 -7.782 -8.563 1.00 96.94 92 SER A N 1
ATOM 736 C CA . SER A 1 92 ? -16.096 -6.889 -8.336 1.00 96.94 92 SER A CA 1
ATOM 737 C C . SER A 1 92 ? -16.170 -6.328 -6.912 1.00 96.94 92 SER A C 1
ATOM 739 O O . SER A 1 92 ? -16.736 -5.256 -6.706 1.00 96.94 92 SER A O 1
ATOM 741 N N . LYS A 1 93 ? -15.588 -7.029 -5.931 1.00 97.44 93 LYS A N 1
ATOM 742 C CA . LYS A 1 93 ? -15.620 -6.667 -4.506 1.00 97.44 93 LYS A CA 1
ATOM 743 C C . LYS A 1 93 ? -14.397 -5.857 -4.061 1.00 97.44 93 LYS A C 1
ATOM 745 O O . LYS A 1 93 ? -14.391 -5.345 -2.943 1.00 97.44 93 LYS A O 1
ATOM 750 N N . CYS A 1 94 ? -13.382 -5.702 -4.914 1.00 97.88 94 CYS A N 1
ATOM 751 C CA . CYS A 1 94 ? -12.200 -4.899 -4.604 1.00 97.88 94 CYS A CA 1
ATOM 752 C C . CYS A 1 94 ? -12.554 -3.415 -4.433 1.00 97.88 94 CYS A C 1
ATOM 754 O O . CYS A 1 94 ? -13.250 -2.810 -5.255 1.00 97.88 94 CYS A O 1
ATOM 756 N N . ARG A 1 95 ? -12.028 -2.800 -3.374 1.00 96.81 95 ARG A N 1
ATOM 757 C CA . ARG A 1 95 ? -12.301 -1.413 -2.984 1.00 96.81 95 ARG A CA 1
ATOM 758 C C . ARG A 1 95 ? -11.141 -0.480 -3.307 1.00 96.81 95 ARG A C 1
ATOM 760 O O . ARG A 1 95 ? -11.362 0.722 -3.450 1.00 96.81 95 ARG A O 1
ATOM 767 N N . ARG A 1 96 ? -9.900 -0.977 -3.383 1.00 97.19 96 ARG A N 1
ATOM 768 C CA . ARG A 1 96 ? -8.715 -0.119 -3.542 1.00 97.19 96 ARG A CA 1
ATOM 769 C C . ARG A 1 96 ? -8.515 0.269 -5.014 1.00 97.19 96 ARG A C 1
ATOM 771 O O . ARG A 1 96 ? -8.305 -0.617 -5.840 1.00 97.19 96 ARG A O 1
ATOM 778 N N . PRO A 1 97 ? -8.504 1.572 -5.373 1.00 97.69 97 PRO A N 1
ATOM 779 C CA . PRO A 1 97 ? -8.373 2.001 -6.771 1.00 97.69 97 PRO A CA 1
ATOM 780 C C . PRO A 1 97 ? -7.059 1.532 -7.409 1.00 97.69 97 PRO A C 1
ATOM 782 O O . PRO A 1 97 ? -7.047 1.151 -8.574 1.00 97.69 97 PRO A O 1
ATOM 785 N N . ALA A 1 98 ? -5.981 1.456 -6.619 1.00 96.50 98 ALA A N 1
ATOM 786 C CA . ALA A 1 98 ? -4.688 0.935 -7.060 1.00 96.50 98 ALA A CA 1
ATOM 787 C C . ALA A 1 98 ? -4.733 -0.540 -7.503 1.00 96.50 98 ALA A C 1
ATOM 789 O O . ALA A 1 98 ? -3.915 -0.945 -8.321 1.00 96.50 98 ALA A O 1
ATOM 790 N N . VAL A 1 99 ? -5.677 -1.332 -6.981 1.00 97.56 99 VAL A N 1
ATOM 791 C CA . VAL A 1 99 ? -5.930 -2.711 -7.425 1.00 97.56 99 VAL A CA 1
ATOM 792 C C . VAL A 1 99 ? -6.905 -2.703 -8.603 1.00 97.56 99 VAL A C 1
ATOM 794 O O . VAL A 1 99 ? -6.628 -3.312 -9.633 1.00 97.56 99 VAL A O 1
ATOM 797 N N . LYS A 1 100 ? -8.000 -1.936 -8.491 1.00 97.81 100 LYS A N 1
ATOM 798 C CA . LYS A 1 100 ? -9.056 -1.852 -9.514 1.00 97.81 100 LYS A CA 1
ATOM 799 C C . LYS A 1 100 ? -8.564 -1.381 -10.881 1.00 97.81 100 LYS A C 1
ATOM 801 O O . LYS A 1 100 ? -9.098 -1.836 -11.882 1.00 97.81 100 LYS A O 1
ATOM 806 N N . GLN A 1 101 ? -7.560 -0.505 -10.946 1.00 97.38 101 GLN A N 1
ATOM 807 C CA . GLN A 1 101 ? -7.009 -0.032 -12.225 1.00 97.38 101 GLN A CA 1
ATOM 808 C C . GLN A 1 101 ? -6.439 -1.164 -13.098 1.00 97.38 101 GLN A C 1
ATOM 810 O O . GLN A 1 101 ? -6.328 -1.005 -14.306 1.00 97.38 101 GLN A O 1
ATOM 815 N N . PHE A 1 102 ? -6.086 -2.306 -12.498 1.00 97.44 102 PHE A N 1
ATOM 816 C CA . PHE A 1 102 ? -5.589 -3.475 -13.224 1.00 97.44 102 PHE A CA 1
ATOM 817 C C . PHE A 1 102 ? -6.708 -4.425 -13.681 1.00 97.44 102 PHE A C 1
ATOM 819 O O . PHE A 1 102 ? -6.421 -5.465 -14.269 1.00 97.44 102 PHE A O 1
ATOM 826 N N . HIS A 1 103 ? -7.974 -4.116 -13.391 1.00 96.75 103 HIS A N 1
ATOM 827 C CA . HIS A 1 103 ? -9.130 -4.926 -13.780 1.00 96.75 103 HIS A CA 1
ATOM 828 C C . HIS A 1 103 ? -9.676 -4.469 -15.135 1.00 96.75 103 HIS A C 1
ATOM 830 O O . HIS A 1 103 ? -10.801 -3.986 -15.231 1.00 96.75 103 HIS A O 1
ATOM 836 N N . ASP A 1 104 ? -8.870 -4.619 -16.183 1.00 97.06 104 ASP A N 1
ATOM 837 C CA . ASP A 1 104 ? -9.278 -4.331 -17.555 1.00 97.06 104 ASP A CA 1
ATOM 838 C C . ASP A 1 104 ? -8.806 -5.449 -18.495 1.00 97.06 104 ASP A C 1
ATOM 840 O O . ASP A 1 104 ? -7.624 -5.779 -18.563 1.00 97.06 104 ASP A O 1
ATOM 844 N N . SER A 1 105 ? -9.757 -6.038 -19.224 1.00 97.31 105 SER A N 1
ATOM 845 C CA . SER A 1 105 ? -9.506 -7.088 -20.220 1.00 97.31 105 SER A CA 1
ATOM 846 C C . SER A 1 105 ? -8.660 -6.616 -21.407 1.00 97.31 105 SER A C 1
ATOM 848 O O . SER A 1 105 ? -7.989 -7.427 -22.039 1.00 97.31 105 SER A O 1
ATOM 850 N N . LYS A 1 106 ? -8.680 -5.312 -21.709 1.00 98.06 106 LYS A N 1
ATOM 851 C CA . LYS A 1 106 ? -7.933 -4.692 -22.811 1.00 98.06 106 LYS A CA 1
ATOM 852 C C . LYS A 1 106 ? -6.774 -3.835 -22.301 1.00 98.06 106 LYS A C 1
ATOM 854 O O . LYS A 1 106 ? -6.297 -2.960 -23.026 1.00 98.06 106 LYS A O 1
ATOM 859 N N . ILE A 1 107 ? -6.314 -4.096 -21.073 1.00 97.50 107 ILE A N 1
ATOM 860 C CA . ILE A 1 107 ? -5.265 -3.307 -20.437 1.00 97.50 107 ILE A CA 1
ATOM 861 C C . ILE A 1 107 ? -4.013 -3.259 -21.315 1.00 97.50 107 ILE A C 1
ATOM 863 O O . ILE A 1 107 ? -3.455 -4.280 -21.720 1.00 97.50 107 ILE A O 1
ATOM 867 N N . LYS A 1 108 ? -3.561 -2.042 -21.612 1.00 97.69 108 LYS A N 1
ATOM 868 C CA . LYS A 1 108 ? -2.367 -1.792 -22.414 1.00 97.69 108 LYS A CA 1
ATOM 869 C C . LYS A 1 108 ? -1.632 -0.589 -21.854 1.00 97.69 108 LYS A C 1
ATOM 871 O O . LYS A 1 108 ? -2.209 0.482 -21.700 1.00 97.69 108 LYS A O 1
ATOM 876 N N . PHE A 1 109 ? -0.347 -0.759 -21.579 1.00 97.25 109 PHE A N 1
ATOM 877 C CA . PHE A 1 109 ? 0.524 0.323 -21.140 1.00 97.25 109 PHE A CA 1
ATOM 878 C C . PHE A 1 109 ? 1.925 0.140 -21.738 1.00 97.25 109 PHE A C 1
ATOM 880 O O . PHE A 1 109 ? 2.421 -0.988 -21.794 1.00 97.25 109 PHE A O 1
ATOM 887 N N . PRO A 1 110 ? 2.575 1.219 -22.211 1.00 97.12 110 PRO A N 1
ATOM 888 C CA . PRO A 1 110 ? 3.985 1.169 -22.566 1.00 97.12 110 PRO A CA 1
ATOM 889 C C . PRO A 1 110 ? 4.856 1.139 -21.300 1.00 97.12 110 PRO A C 1
ATOM 891 O O . PRO A 1 110 ? 4.403 1.460 -20.201 1.00 97.12 110 PRO A O 1
ATOM 894 N N . LEU A 1 111 ? 6.138 0.809 -21.461 1.00 96.75 111 LEU A N 1
ATOM 895 C CA . LEU A 1 111 ? 7.167 1.041 -20.445 1.00 96.75 111 LEU A CA 1
ATOM 896 C C . LEU A 1 111 ? 7.982 2.274 -20.865 1.00 96.75 111 LEU A C 1
ATOM 898 O O . LEU A 1 111 ? 8.972 2.111 -21.580 1.00 96.75 111 LEU A O 1
ATOM 902 N N . PRO A 1 112 ? 7.563 3.495 -20.473 1.00 95.81 112 PRO A N 1
ATOM 903 C CA . PRO A 1 112 ? 8.024 4.738 -21.097 1.00 95.81 112 PRO A CA 1
ATOM 904 C C . PRO A 1 112 ? 9.506 5.041 -20.861 1.00 95.81 112 PRO A C 1
ATOM 906 O O . PRO A 1 112 ? 10.141 5.666 -21.700 1.00 95.81 112 PRO A O 1
ATOM 909 N N . HIS A 1 113 ? 10.064 4.602 -19.730 1.00 95.94 113 HIS A N 1
ATOM 910 C CA . HIS A 1 113 ? 11.461 4.838 -19.385 1.00 95.94 113 HIS A CA 1
ATOM 911 C C . HIS A 1 113 ? 12.101 3.562 -18.833 1.00 95.94 113 HIS A C 1
ATOM 913 O O . HIS A 1 113 ? 11.816 3.141 -17.707 1.00 95.94 113 HIS A O 1
ATOM 919 N N . ARG A 1 114 ? 12.975 2.932 -19.626 1.00 95.50 114 ARG A N 1
ATOM 920 C CA . ARG A 1 114 ? 13.664 1.689 -19.253 1.00 95.50 114 ARG A CA 1
ATOM 921 C C . ARG A 1 114 ? 15.101 1.984 -18.837 1.00 95.50 114 ARG A C 1
ATOM 923 O O . ARG A 1 114 ? 15.981 2.174 -19.669 1.00 95.50 114 ARG A O 1
ATOM 930 N N . VAL A 1 115 ? 15.341 2.003 -17.527 1.00 94.06 115 VAL A N 1
ATOM 931 C CA . VAL A 1 115 ? 16.676 2.251 -16.961 1.00 94.06 115 VAL A CA 1
ATOM 932 C C . VAL A 1 115 ? 17.620 1.088 -17.275 1.00 94.06 115 VAL A C 1
ATOM 934 O O . VAL A 1 115 ? 17.312 -0.070 -16.978 1.00 94.06 115 VAL A O 1
ATOM 937 N N . LEU A 1 116 ? 18.812 1.397 -17.795 1.00 94.94 116 LEU A N 1
ATOM 938 C CA . LEU A 1 116 ? 19.881 0.416 -17.972 1.00 94.94 116 LEU A CA 1
ATOM 939 C C . LEU A 1 116 ? 20.328 -0.133 -16.607 1.00 94.94 116 LEU A C 1
ATOM 941 O O . LEU A 1 116 ? 20.865 0.595 -15.772 1.00 94.94 116 LEU A O 1
ATOM 945 N N . ARG A 1 117 ? 20.132 -1.439 -16.386 1.00 95.38 117 ARG A N 1
ATOM 946 C CA . ARG A 1 117 ? 20.550 -2.125 -15.148 1.00 95.38 117 ARG A CA 1
ATOM 947 C C . ARG A 1 117 ? 22.033 -2.506 -15.148 1.00 95.38 117 ARG A C 1
ATOM 949 O O . ARG A 1 117 ? 22.670 -2.485 -14.101 1.00 95.38 117 ARG A O 1
ATOM 956 N N . ARG A 1 118 ? 22.602 -2.849 -16.310 1.00 94.94 118 ARG A N 1
ATOM 957 C CA . ARG A 1 118 ? 24.007 -3.278 -16.455 1.00 94.94 118 ARG A CA 1
ATOM 958 C C . ARG A 1 118 ? 24.954 -2.087 -16.636 1.00 94.94 118 ARG A C 1
ATOM 960 O O . ARG A 1 118 ? 25.652 -1.989 -17.633 1.00 94.94 118 ARG A O 1
ATOM 967 N N . GLN A 1 119 ? 24.992 -1.194 -15.652 1.00 94.06 119 GLN A N 1
ATOM 968 C CA . GLN A 1 119 ? 25.784 0.046 -15.716 1.00 94.06 119 GLN A CA 1
ATOM 969 C C . GLN A 1 119 ? 27.304 -0.181 -15.665 1.00 94.06 119 GLN A C 1
ATOM 971 O O . GLN A 1 119 ? 28.072 0.681 -16.062 1.00 94.06 119 GLN A O 1
ATOM 976 N N . HIS A 1 120 ? 27.742 -1.349 -15.188 1.00 95.06 120 HIS A N 1
ATOM 977 C CA . HIS A 1 120 ? 29.161 -1.690 -15.044 1.00 95.06 120 HIS A CA 1
ATOM 978 C C . HIS A 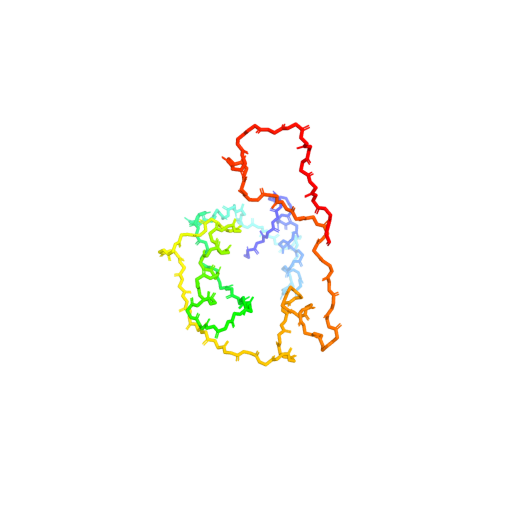1 120 ? 29.680 -2.635 -16.137 1.00 95.06 120 HIS A C 1
ATOM 980 O O . HIS A 1 120 ? 30.797 -3.137 -16.038 1.00 95.06 120 HIS A O 1
ATOM 986 N N . LYS A 1 121 ? 28.871 -2.927 -17.162 1.00 94.00 121 LYS A N 1
ATOM 987 C CA . LYS A 1 121 ? 29.231 -3.823 -18.269 1.00 94.00 121 LYS A CA 1
ATOM 988 C C . LYS A 1 121 ? 28.724 -3.242 -19.603 1.00 94.00 121 LYS A C 1
ATOM 990 O O . LYS A 1 121 ? 27.635 -3.629 -20.027 1.00 94.00 121 LYS A O 1
ATOM 995 N N . PRO A 1 122 ? 29.493 -2.354 -20.262 1.00 93.75 122 PRO A N 1
ATOM 996 C CA . PRO A 1 122 ? 30.815 -1.857 -19.860 1.00 93.75 122 PRO A CA 1
ATOM 997 C C . PRO A 1 122 ? 30.728 -0.744 -18.804 1.00 93.75 122 PRO A C 1
ATOM 999 O O . PRO A 1 122 ? 29.706 -0.078 -18.685 1.00 93.75 122 PRO A O 1
ATOM 1002 N N . ARG A 1 123 ? 31.804 -0.542 -18.032 1.00 95.44 123 ARG A N 1
ATOM 1003 C CA . ARG A 1 123 ? 31.896 0.550 -17.042 1.00 95.44 123 ARG A CA 1
ATOM 1004 C C . ARG A 1 123 ? 32.124 1.918 -17.692 1.00 95.44 123 ARG A C 1
ATOM 1006 O O . ARG A 1 123 ? 31.686 2.927 -17.156 1.00 95.44 123 ARG A O 1
ATOM 1013 N N . PHE A 1 124 ? 32.785 1.928 -18.846 1.00 96.50 124 PHE A N 1
ATOM 1014 C CA . PHE A 1 124 ? 33.020 3.111 -19.665 1.00 96.50 124 PHE A CA 1
ATOM 1015 C C . PHE A 1 124 ? 32.626 2.795 -21.105 1.00 96.50 124 PHE A C 1
ATOM 1017 O O . PHE A 1 124 ? 32.905 1.708 -21.609 1.00 96.50 124 PHE A O 1
ATOM 1024 N N . THR A 1 125 ? 31.952 3.727 -21.764 1.00 96.00 125 THR A N 1
ATOM 1025 C CA . THR A 1 125 ? 31.554 3.610 -23.167 1.00 96.00 125 THR A CA 1
ATOM 1026 C C . THR A 1 125 ? 31.491 4.999 -23.786 1.00 96.00 125 THR A C 1
ATOM 1028 O O . THR A 1 125 ? 31.368 5.993 -23.076 1.00 96.00 125 THR A O 1
ATOM 1031 N N . THR A 1 126 ? 31.587 5.068 -25.109 1.00 96.81 126 THR A N 1
ATOM 1032 C CA . THR A 1 126 ? 31.537 6.322 -25.869 1.00 96.81 126 THR A CA 1
ATOM 1033 C C . THR A 1 126 ? 30.112 6.748 -26.219 1.00 96.81 126 THR A C 1
ATOM 1035 O O . THR A 1 126 ? 29.895 7.895 -26.598 1.00 96.81 126 THR A O 1
ATOM 1038 N N . LYS A 1 127 ? 29.129 5.845 -26.097 1.00 94.69 127 LYS A N 1
ATOM 1039 C CA . LYS A 1 127 ? 27.724 6.098 -26.444 1.00 94.69 127 LYS A CA 1
ATOM 1040 C C . LYS A 1 127 ? 26.873 6.264 -25.186 1.00 94.69 127 LYS A C 1
ATOM 1042 O O . LYS A 1 127 ? 26.971 5.460 -24.262 1.00 94.69 127 LYS A O 1
ATOM 1047 N N . GLY A 1 128 ? 25.995 7.268 -25.173 1.00 92.56 128 GLY A N 1
ATOM 1048 C CA . GLY A 1 128 ? 25.007 7.440 -24.106 1.00 92.56 128 GLY A CA 1
ATOM 1049 C C . GLY A 1 128 ? 23.980 6.295 -24.072 1.00 92.56 128 GLY A C 1
ATOM 1050 O O . GLY A 1 128 ? 23.689 5.700 -25.115 1.00 92.56 128 GLY A O 1
ATOM 1051 N N . PRO A 1 129 ? 23.420 5.957 -22.898 1.00 94.56 129 PRO A N 1
ATOM 1052 C CA . PRO A 1 129 ? 22.397 4.923 -22.798 1.00 94.56 129 PRO A CA 1
ATOM 1053 C C . PRO A 1 129 ? 21.079 5.387 -23.439 1.00 94.56 129 PRO A C 1
ATOM 1055 O O . PRO A 1 129 ? 20.586 6.469 -23.130 1.00 94.56 129 PRO A O 1
ATOM 1058 N N . ASN A 1 130 ? 20.475 4.542 -24.279 1.00 94.19 130 ASN A N 1
ATOM 1059 C CA . ASN A 1 130 ? 19.094 4.730 -24.729 1.00 94.19 130 ASN A CA 1
ATOM 1060 C C . ASN A 1 130 ? 18.121 4.148 -23.688 1.00 94.19 130 ASN A C 1
ATOM 1062 O O . ASN A 1 130 ? 18.329 3.03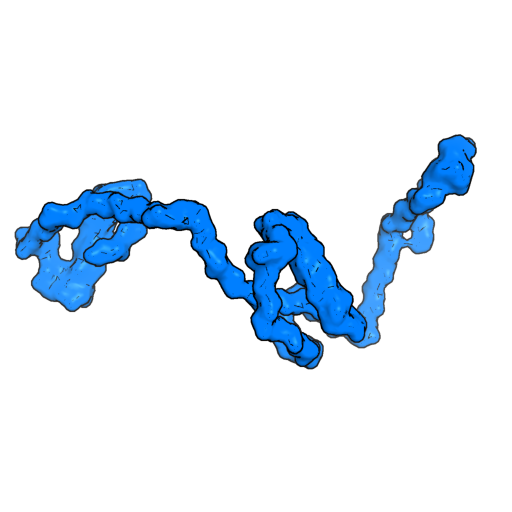6 -23.198 1.00 94.19 130 ASN A O 1
ATOM 1066 N N . THR A 1 131 ? 17.063 4.890 -23.361 1.00 94.44 131 THR A N 1
ATOM 1067 C CA . THR A 1 131 ? 16.025 4.492 -22.395 1.00 94.44 131 THR A CA 1
ATOM 1068 C C . THR A 1 131 ? 14.628 4.359 -23.014 1.00 94.44 131 THR A C 1
ATOM 1070 O O . THR A 1 131 ? 13.706 3.928 -22.314 1.00 94.44 131 THR A O 1
ATOM 1073 N N . PHE A 1 132 ? 14.477 4.656 -24.312 1.00 95.12 132 PHE A N 1
ATOM 1074 C CA . PHE A 1 132 ? 13.237 4.533 -25.083 1.00 95.12 132 PHE A CA 1
ATOM 1075 C C . PHE A 1 132 ? 13.297 3.315 -26.023 1.00 95.12 132 PHE A C 1
ATOM 1077 O O . PHE A 1 132 ? 14.193 3.225 -26.867 1.00 95.12 132 PHE A O 1
ATOM 1084 N N . PHE A 1 133 ? 12.357 2.376 -25.849 1.00 92.00 133 PHE A N 1
ATOM 1085 C CA . PHE A 1 133 ? 12.275 1.091 -26.562 1.00 92.00 133 PHE A CA 1
ATOM 1086 C C . PHE A 1 133 ? 10.832 0.689 -26.851 1.00 92.00 133 PHE A C 1
ATOM 1088 O O . PHE A 1 133 ? 10.016 0.733 -25.891 1.00 92.00 133 PHE A O 1
#